Protein AF-A0A379ALB6-F1 (afdb_monomer_lite)

Secondary structure (DSSP, 8-state):
------EEEEEEE---SS--EEEEETT-PPEEEEEETTEEEEEEEEESEEEE-TT-EEEEEEE-TT-----EEEPP---TT--SPP-

Organism: Enterobacter agglomerans (NCBI:txid549)

InterPro domains:
  IPR001117 Multicopper oxidase, second cupredoxin domain [PF00394] (8-68)
  IPR008972 Cupredoxin [G3DSA:2.60.40.420] (3-87)
  IPR008972 Cupredoxin [SSF49503] (8-70)
  IPR045087 Multicopper oxidase [PTHR48267] (8-66)

pLDDT: mean 83.29, std 14.86, range [37.69, 94.5]

Structure (mmCIF, N/CA/C/O backbone):
data_AF-A0A379ALB6-F1
#
_entry.id   AF-A0A379ALB6-F1
#
loop_
_atom_site.group_PDB
_atom_site.id
_atom_site.type_symbol
_atom_site.label_atom_id
_atom_site.label_alt_id
_atom_site.label_comp_id
_atom_site.label_asym_id
_atom_site.label_entity_id
_atom_site.label_seq_id
_atom_site.pdbx_PDB_ins_code
_atom_site.Cartn_x
_atom_site.Cartn_y
_atom_site.Cartn_z
_atom_site.occupancy
_atom_site.B_iso_or_equiv
_atom_site.auth_seq_id
_atom_site.auth_comp_id
_atom_site.auth_asym_id
_atom_site.auth_atom_id
_atom_site.pdbx_PDB_model_num
ATOM 1 N N . MET A 1 1 ? -32.258 3.617 0.421 1.00 40.34 1 MET A N 1
ATOM 2 C CA . MET A 1 1 ? -31.044 2.908 -0.038 1.00 40.34 1 MET A CA 1
ATOM 3 C C . MET A 1 1 ? -29.855 3.486 0.729 1.00 40.34 1 MET A C 1
ATOM 5 O O . MET A 1 1 ? -29.414 4.579 0.407 1.00 40.34 1 MET A O 1
ATOM 9 N N . ARG A 1 2 ? -29.437 2.873 1.849 1.00 37.69 2 ARG A N 1
ATOM 10 C CA . ARG A 1 2 ? -28.320 3.399 2.658 1.00 37.69 2 ARG A CA 1
ATOM 11 C C . ARG A 1 2 ? -27.006 2.948 2.019 1.00 37.69 2 ARG A C 1
ATOM 13 O O . ARG A 1 2 ? -26.541 1.852 2.301 1.00 37.69 2 ARG A O 1
ATOM 20 N N . CYS A 1 3 ? -26.432 3.777 1.152 1.00 38.28 3 CYS A N 1
ATOM 21 C CA . CYS A 1 3 ? -25.037 3.627 0.752 1.00 38.28 3 CYS A CA 1
ATOM 22 C C . CYS A 1 3 ? -24.183 4.126 1.923 1.00 38.28 3 CYS A C 1
ATOM 24 O O . CYS A 1 3 ? -23.941 5.323 2.065 1.00 38.28 3 CYS A O 1
ATOM 26 N N . ARG A 1 4 ? -23.827 3.227 2.845 1.00 50.12 4 ARG A N 1
ATOM 27 C CA . ARG A 1 4 ? -22.810 3.530 3.852 1.00 50.12 4 ARG A CA 1
ATOM 28 C C . ARG A 1 4 ? -21.492 3.521 3.076 1.00 50.12 4 ARG A C 1
ATOM 30 O O . ARG A 1 4 ? -21.056 2.458 2.652 1.00 50.12 4 ARG A O 1
ATOM 37 N N . VAL A 1 5 ? -20.937 4.697 2.777 1.00 56.25 5 VAL A N 1
ATOM 38 C CA . VAL A 1 5 ? -19.650 4.808 2.074 1.00 56.25 5 VAL A CA 1
ATOM 39 C C . VAL A 1 5 ? -18.588 4.236 3.011 1.00 56.25 5 VAL A C 1
ATOM 41 O O . VAL A 1 5 ? -18.157 4.903 3.942 1.00 56.25 5 VAL A O 1
ATOM 44 N N . ALA A 1 6 ? -18.266 2.961 2.824 1.00 65.75 6 ALA A N 1
ATOM 45 C CA . ALA A 1 6 ? -17.439 2.165 3.728 1.00 65.75 6 ALA A CA 1
ATOM 46 C C . ALA A 1 6 ? -16.137 1.689 3.067 1.00 65.75 6 ALA A C 1
ATOM 48 O O . ALA A 1 6 ? -15.502 0.759 3.540 1.00 65.75 6 ALA A O 1
ATOM 49 N N . GLY A 1 7 ? -15.750 2.290 1.942 1.00 78.44 7 GLY A N 1
ATOM 50 C CA . GLY A 1 7 ? -14.533 1.926 1.226 1.00 78.44 7 GLY A CA 1
ATOM 51 C C . GLY A 1 7 ? -13.693 3.159 0.954 1.00 78.44 7 GLY A C 1
ATOM 52 O O . GLY A 1 7 ? -14.130 4.061 0.239 1.00 78.44 7 GLY A O 1
ATOM 53 N N . LEU A 1 8 ? -12.482 3.187 1.500 1.00 89.06 8 LEU A N 1
ATOM 54 C CA . LEU A 1 8 ? -11.460 4.166 1.161 1.00 89.06 8 LEU A CA 1
ATOM 55 C C . LEU A 1 8 ? -10.584 3.588 0.047 1.00 89.06 8 LEU A C 1
ATOM 57 O O . LEU A 1 8 ? -9.921 2.572 0.245 1.00 89.06 8 LEU A O 1
ATOM 61 N N . ARG A 1 9 ? -10.574 4.232 -1.126 1.00 92.19 9 ARG A N 1
ATOM 62 C CA . ARG A 1 9 ? -9.672 3.883 -2.233 1.00 92.19 9 ARG A CA 1
ATOM 63 C C . ARG A 1 9 ? -8.434 4.767 -2.174 1.00 92.19 9 ARG A C 1
ATOM 65 O O . ARG A 1 9 ? -8.538 5.981 -2.329 1.00 92.19 9 ARG A O 1
ATOM 72 N N . LEU A 1 10 ? -7.274 4.152 -1.992 1.00 91.50 10 LEU A N 1
ATOM 73 C CA . LEU A 1 10 ? -5.983 4.825 -1.961 1.00 91.50 10 LEU A CA 1
ATOM 74 C C . LEU A 1 10 ? -5.174 4.468 -3.200 1.00 91.50 10 LEU A C 1
ATOM 76 O O . LEU A 1 10 ? -5.093 3.306 -3.593 1.00 91.50 10 LEU A O 1
ATOM 80 N N . ARG A 1 11 ? -4.553 5.486 -3.795 1.00 93.62 11 ARG A N 1
ATOM 81 C CA . ARG A 1 11 ? -3.587 5.342 -4.885 1.00 93.62 11 ARG A CA 1
ATOM 82 C C . ARG A 1 11 ? -2.207 5.601 -4.313 1.00 93.62 11 ARG A C 1
ATOM 84 O O . ARG A 1 11 ? -1.842 6.750 -4.083 1.00 93.62 11 ARG A O 1
ATOM 91 N N . LEU A 1 12 ? -1.491 4.527 -4.020 1.00 92.31 12 LEU A N 1
ATOM 92 C CA . LEU A 1 12 ? -0.168 4.587 -3.422 1.00 92.31 12 LEU A CA 1
ATOM 93 C C . LEU A 1 12 ? 0.873 4.625 -4.539 1.00 92.31 12 LEU A C 1
ATOM 95 O O . LEU A 1 12 ? 0.830 3.812 -5.458 1.00 92.31 12 LEU A O 1
ATOM 99 N N . LEU A 1 13 ? 1.794 5.579 -4.448 1.00 93.19 13 LEU A N 1
ATOM 100 C CA . LEU A 1 13 ? 2.960 5.716 -5.316 1.00 93.19 13 LEU A CA 1
ATOM 101 C C . LEU A 1 13 ? 4.186 5.771 -4.412 1.00 93.19 13 LEU A C 1
ATOM 103 O O . LEU A 1 13 ? 4.261 6.634 -3.534 1.00 93.19 13 LEU A O 1
ATOM 107 N N . ASN A 1 14 ? 5.161 4.899 -4.649 1.00 92.94 14 ASN A N 1
ATOM 108 C CA . ASN A 1 14 ? 6.464 5.058 -4.021 1.00 92.94 14 ASN A CA 1
ATOM 109 C C . ASN A 1 14 ? 7.314 6.043 -4.840 1.00 92.94 14 ASN A C 1
ATOM 111 O O . ASN A 1 14 ? 7.930 5.678 -5.839 1.00 92.94 14 ASN A O 1
ATOM 115 N N . GLY A 1 15 ? 7.339 7.302 -4.397 1.00 91.06 15 GLY A N 1
ATOM 116 C CA . GLY A 1 15 ? 8.162 8.371 -4.974 1.00 91.06 15 GLY A CA 1
ATOM 117 C C . GLY A 1 15 ? 9.567 8.492 -4.373 1.00 91.06 15 GLY A C 1
ATOM 118 O O . GLY A 1 15 ? 10.215 9.520 -4.554 1.00 91.06 15 GLY A O 1
ATOM 119 N N . CYS A 1 16 ? 10.035 7.509 -3.597 1.00 88.62 16 CYS A N 1
ATOM 120 C CA . CYS A 1 16 ? 11.385 7.533 -3.042 1.00 88.62 16 CYS A CA 1
ATOM 121 C C . CYS A 1 16 ? 12.441 7.246 -4.120 1.00 88.62 16 CYS A C 1
ATOM 123 O O . CYS A 1 16 ? 12.209 6.467 -5.035 1.00 88.62 16 CYS A O 1
ATOM 125 N N . ASN A 1 17 ? 13.645 7.806 -3.956 1.00 87.50 17 ASN A N 1
ATOM 126 C CA . ASN A 1 17 ? 14.749 7.588 -4.902 1.00 87.50 17 ASN A CA 1
ATOM 127 C C . ASN A 1 17 ? 15.233 6.129 -4.934 1.00 87.50 17 ASN A C 1
ATOM 129 O O . ASN A 1 17 ? 15.509 5.591 -5.998 1.00 87.50 17 ASN A O 1
ATOM 133 N N . ALA A 1 18 ? 15.371 5.502 -3.761 1.00 84.44 18 ALA A N 1
ATOM 134 C CA . ALA A 1 18 ? 15.936 4.155 -3.643 1.00 84.44 18 ALA A CA 1
ATOM 135 C C . ALA A 1 18 ? 15.296 3.306 -2.536 1.00 84.44 18 ALA A C 1
ATOM 137 O O . ALA A 1 18 ? 15.705 2.169 -2.342 1.00 84.44 18 ALA A O 1
ATOM 138 N N . ARG A 1 19 ? 14.346 3.847 -1.758 1.00 85.62 19 ARG A N 1
ATOM 139 C CA . ARG A 1 19 ? 13.756 3.144 -0.609 1.00 85.62 19 ARG A CA 1
ATOM 140 C C . ARG A 1 19 ? 12.543 2.326 -1.034 1.00 85.62 19 ARG A C 1
ATOM 142 O O . ARG A 1 19 ? 11.590 2.901 -1.550 1.00 85.62 19 ARG A O 1
ATOM 149 N N . SER A 1 20 ? 12.548 1.032 -0.744 1.00 88.31 20 SER A N 1
ATOM 150 C CA . SER A 1 20 ? 11.354 0.189 -0.803 1.00 88.31 20 SER A CA 1
ATOM 151 C C . SER A 1 20 ? 10.468 0.460 0.412 1.00 88.31 20 SER A C 1
ATOM 153 O O . SER A 1 20 ? 10.960 0.565 1.537 1.00 88.31 20 SER A O 1
ATOM 155 N N . LEU A 1 21 ? 9.164 0.604 0.186 1.00 90.69 21 LEU A N 1
ATOM 156 C CA . LEU A 1 21 ? 8.174 0.807 1.244 1.00 90.69 21 LEU A CA 1
ATOM 157 C C . LEU A 1 21 ? 7.394 -0.485 1.467 1.00 90.69 21 LEU A C 1
ATOM 159 O O . LEU A 1 21 ? 7.117 -1.209 0.516 1.00 90.69 21 LEU A O 1
ATOM 163 N N . HIS A 1 22 ? 7.007 -0.751 2.710 1.00 92.25 22 HIS A N 1
ATOM 164 C CA . HIS A 1 22 ? 6.190 -1.913 3.066 1.00 92.25 22 HIS A CA 1
ATOM 165 C C . HIS A 1 22 ? 4.975 -1.430 3.835 1.00 92.25 22 HIS A C 1
ATOM 167 O O . HIS A 1 22 ? 4.979 -1.351 5.062 1.00 92.25 22 HIS A O 1
ATOM 173 N N . VAL A 1 23 ? 3.955 -1.004 3.104 1.00 92.69 23 VAL A N 1
ATOM 174 C CA . VAL A 1 23 ? 2.816 -0.312 3.700 1.00 92.69 23 VAL A CA 1
ATOM 175 C C . VAL A 1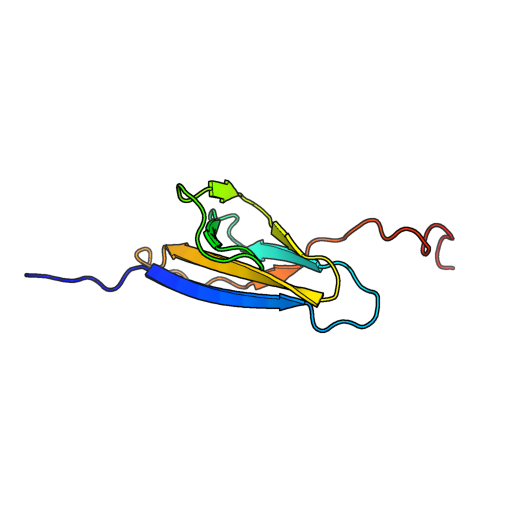 23 ? 1.909 -1.327 4.388 1.00 92.69 23 VAL A C 1
ATOM 177 O O . VAL A 1 23 ? 1.565 -2.355 3.812 1.00 92.69 23 VAL A O 1
ATOM 180 N N . ALA A 1 24 ? 1.496 -1.025 5.611 1.00 93.25 24 ALA A N 1
ATOM 181 C CA . ALA A 1 24 ? 0.511 -1.773 6.379 1.00 93.25 24 ALA A CA 1
ATOM 182 C C . ALA A 1 24 ? -0.380 -0.794 7.155 1.00 93.25 24 ALA A C 1
ATOM 184 O O . ALA A 1 24 ? -0.036 0.376 7.334 1.00 93.25 24 ALA A O 1
ATOM 185 N N . ALA A 1 25 ? -1.538 -1.253 7.617 1.00 92.00 25 ALA A N 1
ATOM 186 C CA . ALA A 1 25 ? -2.331 -0.491 8.574 1.00 92.00 25 ALA A CA 1
ATOM 187 C C . ALA A 1 25 ? -1.882 -0.813 10.002 1.00 92.00 25 ALA A C 1
ATOM 189 O O . ALA A 1 25 ? -1.633 -1.977 10.319 1.00 92.00 25 ALA A O 1
ATOM 190 N N . SER A 1 26 ? -1.852 0.196 10.875 1.00 90.94 26 SER A N 1
ATOM 191 C CA . SER A 1 26 ? -1.513 0.032 12.300 1.00 90.94 26 SER A CA 1
ATOM 192 C C . SER A 1 26 ? -2.377 -1.042 12.985 1.00 90.94 26 SER A C 1
ATOM 194 O O . SER A 1 26 ? -1.870 -1.906 13.700 1.00 90.94 26 SER A O 1
ATOM 196 N N . ASP A 1 27 ? -3.671 -1.077 12.651 1.00 88.94 27 ASP A N 1
ATOM 197 C CA . ASP A 1 27 ? -4.647 -2.026 13.209 1.00 88.94 27 ASP A CA 1
ATOM 198 C C . ASP A 1 27 ? -4.611 -3.421 12.563 1.00 88.94 27 ASP A C 1
ATOM 200 O O . ASP A 1 27 ? -5.473 -4.251 12.845 1.00 88.94 27 ASP A O 1
ATOM 204 N N . LYS A 1 28 ? -3.667 -3.686 11.647 1.00 87.38 28 LYS A N 1
ATOM 205 C CA . LYS A 1 28 ? -3.575 -4.942 10.874 1.00 87.38 28 LYS A CA 1
ATOM 206 C C . LYS A 1 28 ? -4.826 -5.265 10.046 1.00 87.38 28 LYS A C 1
ATOM 208 O O . LYS A 1 28 ? -5.081 -6.423 9.719 1.00 87.38 28 LYS A O 1
ATOM 213 N N . ARG A 1 29 ? -5.625 -4.250 9.706 1.00 89.69 29 ARG A N 1
ATOM 214 C CA . ARG A 1 29 ? -6.750 -4.419 8.781 1.00 89.69 29 ARG A CA 1
ATOM 215 C C . ARG A 1 29 ? -6.224 -4.746 7.377 1.00 89.69 29 ARG A C 1
ATOM 217 O O . ARG A 1 29 ? -5.213 -4.173 6.967 1.00 89.69 29 ARG A O 1
ATOM 224 N N . PRO A 1 30 ? -6.904 -5.630 6.636 1.00 92.00 30 PRO A N 1
ATOM 2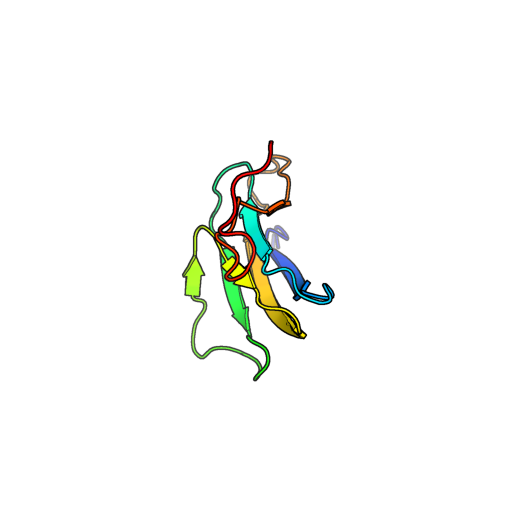25 C CA . PRO A 1 30 ? -6.435 -6.059 5.333 1.00 92.00 30 PRO A CA 1
ATOM 226 C C . PRO A 1 30 ? -6.606 -4.961 4.284 1.00 92.00 30 PRO A C 1
ATOM 228 O O . PRO A 1 30 ? -7.570 -4.190 4.299 1.00 92.00 30 PRO A O 1
ATOM 231 N N . PHE A 1 31 ? -5.694 -4.951 3.325 1.00 93.00 31 PHE A N 1
ATOM 232 C CA . PHE A 1 31 ? -5.787 -4.187 2.094 1.00 93.00 31 PHE A CA 1
ATOM 233 C C . PHE A 1 31 ? -6.319 -5.067 0.974 1.00 93.00 31 PHE A C 1
ATOM 235 O O . PHE A 1 31 ? -5.925 -6.223 0.834 1.00 93.00 31 PHE A O 1
ATOM 242 N N . TYR A 1 32 ? -7.188 -4.503 0.145 1.00 94.00 32 TYR A N 1
ATOM 243 C CA . TYR A 1 32 ? -7.655 -5.144 -1.078 1.00 94.00 32 TYR A CA 1
ATOM 244 C C . TYR A 1 32 ? -7.008 -4.448 -2.269 1.00 94.00 32 TYR A C 1
ATOM 246 O O . TYR A 1 32 ? -7.422 -3.355 -2.652 1.00 94.00 32 TYR A O 1
ATOM 254 N N . VAL A 1 33 ? -5.972 -5.053 -2.842 1.00 92.81 33 VAL A N 1
ATOM 255 C CA . VAL A 1 33 ? -5.305 -4.531 -4.037 1.00 92.81 33 VAL A CA 1
ATOM 256 C C . VAL A 1 33 ? -6.216 -4.753 -5.234 1.00 92.81 33 VAL A C 1
ATOM 258 O O . VAL A 1 33 ? -6.577 -5.885 -5.539 1.00 92.81 33 VAL A O 1
ATOM 261 N N . ILE A 1 34 ? -6.592 -3.672 -5.908 1.00 93.81 34 ILE A N 1
ATOM 262 C CA . ILE A 1 34 ? -7.502 -3.693 -7.062 1.00 93.81 34 ILE A CA 1
ATOM 263 C C . ILE A 1 34 ? -6.800 -3.322 -8.366 1.00 93.81 34 ILE A C 1
ATOM 265 O O . ILE A 1 34 ? -7.316 -3.614 -9.441 1.00 93.81 34 ILE A O 1
ATOM 269 N N . ALA A 1 35 ? -5.642 -2.665 -8.292 1.00 93.06 35 ALA A N 1
ATOM 270 C CA . ALA A 1 35 ? -4.859 -2.2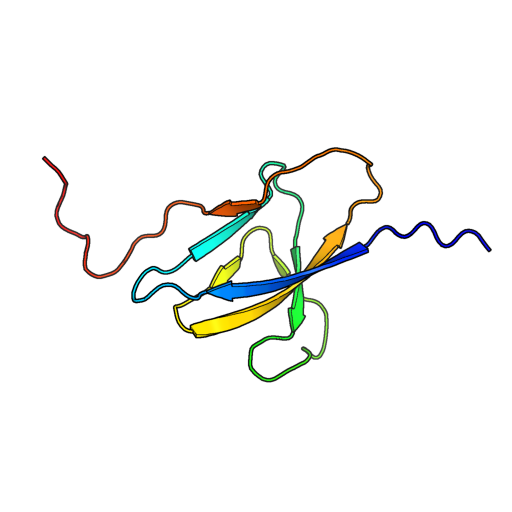95 -9.461 1.00 93.06 35 ALA A CA 1
ATOM 271 C C . ALA A 1 35 ? -3.364 -2.268 -9.138 1.00 93.06 35 ALA A C 1
ATOM 273 O O . ALA A 1 35 ? -2.967 -1.966 -8.010 1.00 93.06 35 ALA A O 1
ATOM 274 N N . SER A 1 36 ? -2.559 -2.524 -10.161 1.00 90.69 36 SER A N 1
ATOM 275 C CA . SER A 1 36 ? -1.108 -2.320 -10.169 1.00 90.69 36 SER A CA 1
ATOM 276 C C . SER A 1 36 ? -0.739 -1.231 -11.187 1.00 90.69 36 SER A C 1
ATOM 278 O O . SER A 1 36 ? -1.625 -0.583 -11.752 1.00 90.69 36 SER A O 1
ATOM 280 N N . ASP A 1 37 ? 0.553 -1.041 -11.461 1.00 87.38 37 ASP A N 1
ATOM 281 C CA . ASP A 1 37 ? 1.042 -0.113 -12.491 1.00 87.38 37 ASP A CA 1
ATOM 282 C C . ASP A 1 37 ? 0.371 -0.343 -13.862 1.00 87.38 37 ASP A C 1
ATOM 284 O O . ASP A 1 37 ? -0.023 0.608 -14.539 1.00 87.38 37 ASP A O 1
ATOM 288 N N . GLY A 1 38 ? 0.136 -1.612 -14.220 1.00 87.12 38 GLY A N 1
ATOM 289 C CA . GLY A 1 38 ? -0.491 -2.021 -15.481 1.00 87.12 38 GLY A CA 1
ATOM 290 C C . GLY A 1 38 ? -2.016 -1.868 -15.549 1.00 87.12 38 GLY A C 1
ATOM 291 O O . GLY A 1 38 ? -2.610 -2.221 -16.565 1.00 87.12 38 GLY A O 1
ATOM 292 N N . GLY A 1 39 ? -2.666 -1.360 -14.497 1.00 89.44 39 GLY A N 1
ATOM 293 C CA . GLY A 1 39 ? -4.120 -1.196 -14.431 1.00 89.44 39 GLY A CA 1
ATOM 294 C C . GLY A 1 39 ? -4.811 -2.188 -13.493 1.00 89.44 39 GLY A C 1
ATOM 295 O O . GLY A 1 39 ? -4.198 -2.728 -12.570 1.00 89.44 39 GLY A O 1
ATOM 296 N N . LEU A 1 40 ? -6.124 -2.365 -13.688 1.00 91.31 40 LEU A N 1
ATOM 297 C CA . LEU A 1 40 ? -6.974 -3.174 -12.808 1.00 91.31 40 LEU A CA 1
ATOM 298 C C . LEU A 1 40 ? -6.577 -4.654 -12.848 1.00 91.31 40 LEU A C 1
ATOM 300 O O . LEU A 1 40 ? -6.350 -5.220 -13.916 1.00 91.31 40 LEU A O 1
ATOM 304 N N . LEU A 1 41 ? -6.535 -5.275 -11.673 1.00 89.31 41 LEU A N 1
ATOM 305 C CA . LEU A 1 41 ? -6.380 -6.718 -11.534 1.00 89.31 41 LEU A CA 1
ATOM 306 C C . LEU A 1 41 ? -7.690 -7.425 -11.907 1.00 89.31 41 LEU A C 1
ATOM 308 O O . LEU A 1 41 ? -8.768 -6.833 -11.835 1.00 89.31 41 LEU A O 1
ATOM 312 N N . ALA A 1 42 ? -7.596 -8.701 -12.289 1.00 89.25 42 ALA A N 1
ATOM 313 C CA . ALA A 1 42 ? -8.768 -9.518 -12.615 1.00 89.25 42 ALA A CA 1
ATOM 314 C C . ALA A 1 42 ? -9.725 -9.660 -11.419 1.00 89.25 42 ALA A C 1
ATOM 316 O O . ALA A 1 42 ? -10.942 -9.663 -11.587 1.00 89.25 42 ALA A O 1
ATOM 317 N N . GLU A 1 43 ? -9.165 -9.730 -10.212 1.00 89.56 43 GLU A N 1
ATOM 318 C CA . GLU A 1 43 ? -9.898 -9.798 -8.956 1.00 89.56 43 GLU A CA 1
ATOM 319 C C . GLU A 1 43 ? -9.133 -9.070 -7.836 1.00 89.56 43 GLU A C 1
ATOM 321 O O . GLU A 1 43 ? -7.904 -8.954 -7.907 1.00 89.56 43 GLU A O 1
ATOM 326 N N . PRO A 1 44 ? -9.828 -8.556 -6.802 1.00 90.31 44 PRO A N 1
ATOM 327 C CA . PRO A 1 44 ? -9.176 -7.928 -5.661 1.00 90.31 44 PRO A CA 1
ATOM 328 C C . PRO A 1 44 ? -8.345 -8.932 -4.858 1.00 90.31 44 PRO A C 1
ATOM 330 O O . PRO A 1 44 ? -8.872 -9.930 -4.367 1.00 90.31 44 PRO A O 1
ATOM 333 N N . VAL A 1 45 ? -7.065 -8.632 -4.645 1.00 92.25 45 VAL A N 1
ATOM 334 C CA . VAL A 1 45 ? -6.164 -9.482 -3.855 1.00 92.25 45 VAL A CA 1
ATOM 335 C C . VAL A 1 45 ? -6.069 -8.944 -2.433 1.00 92.25 45 VAL A C 1
ATOM 337 O O . VAL A 1 45 ? -5.698 -7.790 -2.218 1.00 92.25 45 VAL A O 1
ATOM 340 N N . LYS A 1 46 ? -6.406 -9.781 -1.449 1.00 93.25 46 LYS A N 1
ATOM 341 C CA . LYS A 1 46 ? -6.340 -9.433 -0.027 1.00 93.25 46 LYS A CA 1
ATOM 342 C C . LYS A 1 46 ? -4.915 -9.618 0.506 1.00 93.25 46 LYS A C 1
ATOM 344 O O . LYS A 1 46 ? -4.386 -10.722 0.433 1.00 93.25 46 LYS A O 1
ATOM 349 N N . LEU A 1 47 ? -4.328 -8.566 1.074 1.00 92.06 47 LEU A N 1
ATOM 350 C CA . LEU A 1 47 ? -2.987 -8.567 1.666 1.00 92.06 47 LEU A CA 1
ATOM 351 C C . LEU A 1 47 ? -2.982 -7.823 3.005 1.00 92.06 47 LEU A C 1
ATOM 353 O O . LEU A 1 47 ? -3.638 -6.796 3.140 1.00 92.06 47 LEU A O 1
ATOM 357 N N . ASP A 1 48 ? -2.200 -8.292 3.975 1.00 91.56 48 ASP A N 1
ATOM 358 C CA . ASP A 1 48 ? -2.040 -7.605 5.270 1.00 91.56 48 ASP A CA 1
ATOM 359 C C . ASP A 1 48 ? -0.960 -6.511 5.227 1.00 91.56 48 ASP A C 1
ATOM 361 O O . ASP A 1 48 ? -0.975 -5.558 6.005 1.00 91.56 48 ASP A O 1
ATOM 365 N N . SER A 1 49 ? -0.010 -6.644 4.300 1.00 91.06 49 SER A N 1
ATOM 366 C CA . SER A 1 49 ? 1.001 -5.632 4.003 1.00 91.06 49 SER A CA 1
ATOM 367 C C . SER A 1 49 ? 1.328 -5.649 2.515 1.00 91.06 49 SER A C 1
ATOM 369 O O . SER A 1 49 ? 1.218 -6.689 1.864 1.00 91.06 49 SER A O 1
ATOM 371 N N . LEU A 1 50 ? 1.712 -4.493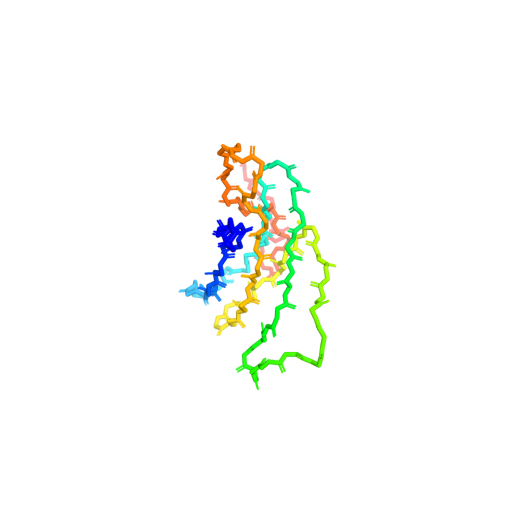 1.982 1.00 91.75 50 LEU A N 1
ATOM 372 C CA . LEU A 1 50 ? 1.996 -4.298 0.570 1.00 91.75 50 LEU A CA 1
ATOM 373 C C . LEU A 1 50 ? 3.421 -3.749 0.382 1.00 91.75 50 LEU A C 1
ATOM 375 O O . LEU A 1 50 ? 3.659 -2.583 0.722 1.00 91.75 50 LEU A O 1
ATOM 379 N N . PRO A 1 51 ? 4.360 -4.542 -0.167 1.00 91.69 51 PRO A N 1
ATOM 380 C CA . PRO A 1 51 ? 5.615 -4.009 -0.684 1.00 91.69 51 PRO A CA 1
ATOM 381 C C . PRO A 1 51 ? 5.350 -3.112 -1.894 1.00 91.69 51 PRO A C 1
ATOM 383 O O . PRO A 1 51 ? 4.588 -3.475 -2.786 1.00 91.69 51 PRO A O 1
ATOM 386 N N . ILE A 1 52 ? 6.001 -1.953 -1.935 1.00 91.44 52 ILE A N 1
ATOM 387 C CA . ILE A 1 52 ? 5.986 -1.033 -3.072 1.00 91.44 52 ILE A CA 1
ATOM 388 C C . ILE A 1 52 ? 7.429 -0.622 -3.351 1.00 91.44 52 ILE A C 1
ATOM 390 O O . ILE A 1 52 ? 8.065 0.056 -2.534 1.00 91.44 52 ILE A O 1
ATOM 394 N N . LEU A 1 53 ? 7.957 -1.025 -4.501 1.00 90.31 53 LEU A N 1
ATOM 395 C CA . LEU A 1 53 ? 9.295 -0.652 -4.947 1.00 90.31 53 LEU A CA 1
ATOM 396 C C . LEU A 1 53 ? 9.308 0.786 -5.496 1.00 90.31 53 LEU A C 1
ATOM 398 O O . LEU A 1 53 ? 8.259 1.314 -5.873 1.00 90.31 53 LEU A O 1
ATOM 402 N N . PRO A 1 54 ? 10.475 1.454 -5.536 1.00 90.88 54 PRO A N 1
ATOM 403 C CA . PRO A 1 54 ? 10.602 2.788 -6.122 1.00 90.88 54 PRO A CA 1
ATOM 404 C C . PRO A 1 54 ? 10.002 2.872 -7.533 1.00 90.88 54 PRO A C 1
ATOM 406 O O . PRO A 1 54 ? 10.359 2.091 -8.411 1.00 90.88 54 PRO A O 1
ATOM 409 N N . GLY A 1 55 ? 9.099 3.831 -7.751 1.00 88.69 55 GLY A N 1
ATOM 410 C CA . GLY A 1 55 ? 8.415 4.045 -9.030 1.00 88.69 55 GLY A CA 1
ATOM 411 C C . GLY A 1 55 ? 7.135 3.227 -9.234 1.00 88.69 55 GLY A C 1
ATOM 412 O O . GLY A 1 55 ? 6.363 3.541 -10.141 1.00 88.69 55 GLY A O 1
ATOM 413 N N . GLU A 1 56 ? 6.855 2.239 -8.382 1.00 91.75 56 GLU A N 1
ATOM 414 C CA . GLU A 1 56 ? 5.632 1.444 -8.488 1.00 91.75 56 GLU A CA 1
ATOM 415 C C . GLU A 1 56 ? 4.404 2.192 -7.963 1.00 91.75 56 GLU A C 1
ATOM 417 O O . GLU A 1 56 ? 4.468 3.026 -7.048 1.00 91.75 56 GLU A O 1
ATOM 422 N N . ARG A 1 57 ? 3.250 1.841 -8.541 1.00 94.50 57 ARG A N 1
ATOM 423 C CA . ARG A 1 57 ? 1.932 2.300 -8.106 1.00 94.50 57 ARG A CA 1
ATOM 424 C C . ARG A 1 57 ? 1.009 1.127 -7.851 1.00 94.50 57 ARG A C 1
ATOM 426 O O . ARG A 1 57 ? 0.915 0.217 -8.670 1.00 94.50 57 ARG A O 1
ATOM 433 N N . PHE A 1 58 ? 0.246 1.232 -6.773 1.00 94.12 58 PHE A N 1
ATOM 434 C CA . PHE A 1 58 ? -0.824 0.299 -6.464 1.00 94.12 58 PHE A CA 1
ATOM 435 C C . PHE A 1 58 ? -2.077 1.046 -6.047 1.00 94.12 58 PHE A C 1
ATOM 437 O O . PHE A 1 58 ? -2.027 2.069 -5.359 1.00 94.12 58 PHE A O 1
ATOM 444 N N . GLU A 1 59 ? -3.220 0.510 -6.450 1.00 94.25 59 GLU A N 1
ATOM 445 C CA . GLU A 1 59 ? -4.504 0.965 -5.946 1.00 94.25 59 GLU A CA 1
ATOM 446 C C . GLU A 1 59 ? -5.048 -0.061 -4.965 1.00 94.25 59 GLU A C 1
ATOM 448 O O . GLU A 1 59 ? -5.212 -1.236 -5.303 1.00 94.25 59 GLU A O 1
ATOM 453 N N . VAL A 1 60 ? -5.339 0.402 -3.753 1.00 93.12 60 VAL A N 1
ATOM 454 C CA . VAL A 1 60 ? -5.858 -0.429 -2.670 1.00 93.12 60 VAL A CA 1
ATOM 455 C C . VAL A 1 60 ? -7.182 0.115 -2.165 1.00 93.12 60 VAL A C 1
ATOM 457 O O . VAL A 1 60 ? -7.408 1.325 -2.124 1.00 93.12 60 VAL A O 1
ATOM 460 N N . MET A 1 61 ? -8.063 -0.791 -1.771 1.00 92.38 61 MET A N 1
ATOM 461 C CA . MET A 1 61 ? -9.299 -0.488 -1.076 1.00 92.38 61 MET A CA 1
ATOM 462 C C . MET A 1 61 ? -9.181 -0.945 0.377 1.00 92.38 61 MET A C 1
ATOM 464 O O . MET A 1 61 ? -8.703 -2.045 0.654 1.00 92.38 61 MET A O 1
ATOM 468 N N . ILE A 1 62 ? -9.603 -0.083 1.296 1.00 90.50 62 ILE A N 1
ATOM 469 C CA . ILE A 1 62 ? -9.602 -0.328 2.738 1.00 90.50 62 ILE A CA 1
ATOM 470 C C . ILE A 1 62 ? -11.024 -0.146 3.247 1.00 90.50 62 ILE A C 1
ATOM 472 O O . ILE A 1 62 ? -11.674 0.852 2.928 1.00 90.50 62 ILE A O 1
ATOM 476 N N . ASP A 1 63 ? -11.490 -1.097 4.051 1.00 88.94 63 ASP A N 1
ATOM 477 C CA . ASP A 1 63 ? -12.769 -0.974 4.737 1.00 88.94 63 ASP A CA 1
ATOM 478 C C . ASP A 1 63 ? -12.649 0.006 5.917 1.00 88.94 63 ASP A C 1
ATOM 480 O O . ASP A 1 63 ? -11.760 -0.099 6.773 1.00 88.94 63 ASP A O 1
ATOM 484 N N . THR A 1 64 ? -13.531 1.002 5.926 1.00 85.25 64 THR A N 1
ATOM 485 C CA . THR A 1 64 ? -13.618 2.034 6.968 1.00 85.25 64 THR A CA 1
ATOM 486 C C . THR A 1 64 ? -14.983 2.055 7.657 1.00 85.25 64 THR A C 1
ATOM 488 O O . THR A 1 64 ? -15.273 2.975 8.423 1.00 85.25 64 THR A O 1
ATOM 491 N N . SER A 1 65 ? -15.819 1.034 7.431 1.00 84.06 65 SER A N 1
ATOM 492 C CA . SER A 1 65 ? -17.148 0.916 8.048 1.00 84.06 65 SER A CA 1
ATOM 493 C C . SER A 1 65 ? -17.133 0.858 9.575 1.00 84.06 65 SER A C 1
ATOM 495 O O . SER A 1 65 ? -18.120 1.277 10.187 1.00 84.06 65 SER A O 1
ATOM 497 N N . ASP A 1 66 ? -16.037 0.390 10.174 1.00 80.75 66 ASP A N 1
ATOM 498 C CA . ASP A 1 66 ? -15.884 0.239 11.626 1.00 80.75 66 ASP A CA 1
ATOM 499 C C . ASP A 1 66 ? -15.797 1.581 12.371 1.00 80.75 66 ASP A C 1
ATOM 501 O O . ASP A 1 66 ? -15.961 1.624 13.586 1.00 80.75 66 ASP A O 1
ATOM 505 N N . GLY A 1 67 ? -15.529 2.689 11.668 1.00 79.94 67 GLY A N 1
ATOM 506 C CA . GLY A 1 67 ? -15.430 4.029 12.263 1.00 79.94 67 GLY A CA 1
ATOM 507 C C . GLY A 1 67 ? -14.189 4.267 13.135 1.00 79.94 67 GLY A C 1
ATOM 508 O O . GLY A 1 67 ? -13.988 5.385 13.603 1.00 79.94 67 GLY A O 1
ATOM 509 N N . ASN A 1 68 ? -13.338 3.255 13.320 1.00 85.44 68 ASN A N 1
ATOM 510 C CA . ASN A 1 68 ? -12.075 3.369 14.045 1.00 85.44 68 ASN A CA 1
ATOM 511 C C . ASN A 1 68 ? -10.998 4.033 13.178 1.00 85.44 68 ASN A C 1
ATOM 513 O O . ASN A 1 68 ? -10.745 3.597 12.046 1.00 85.44 68 ASN A O 1
ATOM 517 N N . SER A 1 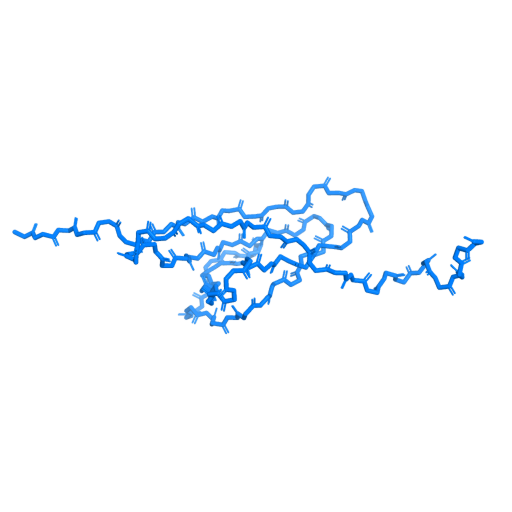69 ? -10.339 5.053 13.734 1.00 86.94 69 SER A N 1
ATOM 518 C CA . SER A 1 69 ? -9.155 5.684 13.146 1.00 86.94 69 SER A CA 1
ATOM 519 C C . SER A 1 69 ? -8.002 4.693 13.054 1.00 86.94 69 SER A C 1
ATOM 521 O O . SER A 1 69 ? -7.781 3.929 13.988 1.00 86.94 69 SER A O 1
ATOM 523 N N . PHE A 1 70 ? -7.246 4.756 11.963 1.00 89.81 70 PHE A N 1
ATOM 524 C CA . PHE A 1 70 ? -6.044 3.959 11.761 1.00 89.81 70 PHE A CA 1
ATOM 525 C C . PHE A 1 70 ? -4.989 4.780 11.039 1.00 89.81 70 PHE A C 1
ATOM 527 O O . PHE A 1 70 ? -5.319 5.673 10.256 1.00 89.81 70 PHE A O 1
ATOM 534 N N . ASP A 1 71 ? -3.737 4.394 11.244 1.00 91.88 71 ASP A N 1
ATOM 535 C CA . ASP A 1 71 ? -2.602 4.976 10.546 1.00 91.88 71 ASP A CA 1
ATOM 536 C C . ASP A 1 71 ? -2.089 4.029 9.461 1.00 91.88 71 ASP A C 1
ATOM 538 O O . ASP A 1 71 ? -2.092 2.802 9.619 1.00 91.88 71 ASP A O 1
ATOM 542 N N . LEU A 1 72 ? -1.615 4.614 8.361 1.00 91.44 72 LEU A N 1
ATOM 543 C CA . LEU A 1 72 ? -0.804 3.915 7.372 1.00 91.44 72 LEU A CA 1
ATOM 544 C C . LEU A 1 72 ? 0.652 3.997 7.807 1.00 91.44 72 LEU A C 1
ATOM 546 O O . LEU A 1 72 ? 1.233 5.079 7.880 1.00 91.44 72 LEU A O 1
ATOM 550 N N . VAL A 1 73 ? 1.235 2.840 8.084 1.00 93.06 73 VAL A N 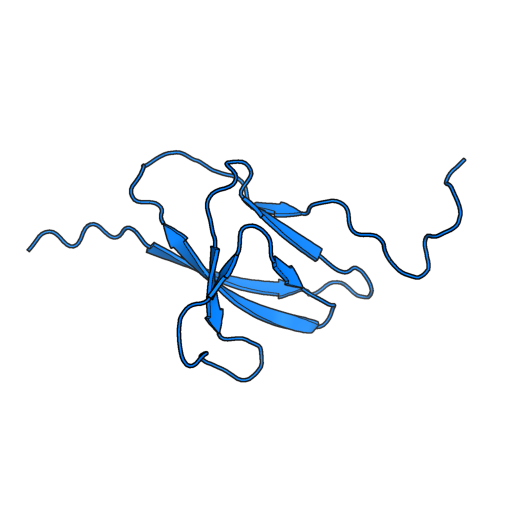1
ATOM 551 C CA . VAL A 1 73 ? 2.612 2.705 8.548 1.00 93.06 73 VAL A CA 1
ATOM 552 C C . VAL A 1 73 ? 3.437 1.967 7.505 1.00 93.06 73 VAL A C 1
ATOM 554 O O . VAL A 1 73 ? 2.913 1.157 6.744 1.00 93.06 73 VAL A O 1
ATOM 557 N N . THR A 1 74 ? 4.740 2.233 7.467 1.00 91.75 74 THR A N 1
ATOM 558 C CA . THR A 1 74 ? 5.682 1.394 6.721 1.00 91.75 74 THR A CA 1
ATOM 559 C C . THR A 1 74 ? 6.390 0.466 7.696 1.00 91.75 74 THR A C 1
ATOM 561 O O . THR A 1 74 ? 7.008 0.923 8.656 1.00 91.75 74 THR A O 1
ATOM 564 N N . LEU A 1 75 ? 6.300 -0.838 7.460 1.00 89.44 75 LEU A N 1
ATOM 565 C CA . LEU A 1 75 ? 7.064 -1.826 8.208 1.00 89.44 75 LEU A CA 1
ATOM 566 C C . LEU A 1 75 ? 8.550 -1.734 7.814 1.00 89.44 75 LEU A C 1
ATOM 568 O O . LEU A 1 75 ? 8.861 -1.320 6.687 1.00 89.44 75 LEU A O 1
ATOM 572 N N . PRO A 1 76 ? 9.478 -2.107 8.715 1.00 84.81 76 PRO A N 1
ATOM 573 C CA . PRO A 1 76 ? 10.891 -2.223 8.376 1.00 84.81 76 PRO A CA 1
ATOM 574 C C . PRO A 1 76 ? 11.079 -3.168 7.186 1.00 84.81 76 PRO A C 1
ATOM 576 O O . PRO A 1 76 ? 10.534 -4.269 7.173 1.00 84.81 76 PRO A O 1
ATOM 579 N N . THR A 1 77 ? 11.833 -2.728 6.180 1.00 73.62 77 THR A N 1
ATOM 580 C CA . THR A 1 77 ? 12.199 -3.543 5.014 1.00 73.62 77 THR A CA 1
ATOM 581 C C . THR A 1 77 ? 13.698 -3.756 4.993 1.00 73.62 77 THR A C 1
ATOM 583 O O . THR A 1 77 ? 14.469 -2.808 5.146 1.00 73.62 77 THR A O 1
ATOM 586 N N . GLU A 1 78 ? 14.093 -5.001 4.758 1.00 69.12 78 GLU A N 1
ATOM 587 C CA . GLU A 1 78 ? 15.460 -5.383 4.419 1.00 69.12 78 GLU A CA 1
ATOM 588 C C . GLU A 1 78 ? 15.802 -4.785 3.049 1.00 69.12 78 GLU A C 1
ATOM 590 O O . GLU A 1 78 ? 15.321 -5.245 2.012 1.00 69.12 78 GLU A O 1
ATOM 595 N N . GLN A 1 79 ? 16.595 -3.715 3.032 1.00 62.19 79 GLN A N 1
ATOM 596 C CA . GLN A 1 79 ? 17.002 -3.076 1.789 1.00 62.19 79 GLN A CA 1
ATOM 597 C C . GLN A 1 79 ? 18.391 -3.553 1.370 1.00 62.19 79 GLN A C 1
ATOM 599 O O . GLN A 1 79 ? 19.377 -3.330 2.076 1.00 62.19 79 GLN A O 1
ATOM 604 N N . MET A 1 80 ? 18.470 -4.176 0.191 1.00 54.06 80 MET A N 1
ATOM 605 C CA . MET A 1 80 ? 19.721 -4.670 -0.383 1.00 54.06 80 MET A CA 1
ATOM 606 C C . MET A 1 80 ? 20.669 -3.482 -0.626 1.00 54.06 80 MET A C 1
ATOM 608 O O . MET A 1 80 ? 20.425 -2.653 -1.500 1.00 54.06 80 MET A O 1
ATOM 612 N N . GLY A 1 81 ? 21.697 -3.352 0.221 1.00 56.16 81 GLY A N 1
ATOM 613 C CA . GLY A 1 81 ? 22.614 -2.201 0.262 1.00 56.16 81 GLY A CA 1
ATOM 614 C C . GLY A 1 81 ? 22.768 -1.539 1.640 1.00 56.16 81 GLY A C 1
ATOM 615 O O . GLY A 1 81 ? 23.708 -0.776 1.831 1.00 56.16 81 GLY A O 1
ATOM 616 N N . MET A 1 82 ? 21.907 -1.859 2.614 1.00 54.28 82 MET A N 1
ATOM 617 C CA . MET A 1 82 ? 22.067 -1.488 4.033 1.00 54.28 82 MET A CA 1
ATOM 618 C C . MET A 1 82 ? 22.368 -2.711 4.915 1.00 54.28 82 MET A C 1
ATOM 620 O O . MET A 1 82 ? 21.857 -2.837 6.020 1.00 54.28 82 MET A O 1
ATOM 624 N N . THR A 1 83 ? 23.194 -3.637 4.424 1.00 54.97 83 THR A N 1
ATOM 625 C CA . THR A 1 83 ? 23.599 -4.852 5.160 1.00 54.97 83 THR A CA 1
ATOM 626 C C . THR A 1 83 ? 24.751 -4.606 6.139 1.00 54.97 83 THR A C 1
ATOM 628 O O . THR A 1 83 ? 25.220 -5.534 6.793 1.00 54.97 83 THR A O 1
ATOM 631 N N . LEU A 1 84 ? 25.247 -3.369 6.223 1.00 60.00 84 LEU A N 1
ATOM 632 C CA . LEU A 1 84 ? 26.233 -2.997 7.227 1.00 60.00 84 LEU A CA 1
ATOM 633 C C . LEU A 1 84 ? 25.496 -2.493 8.470 1.00 60.00 84 LEU A C 1
ATOM 635 O O . LEU A 1 84 ? 24.644 -1.609 8.339 1.00 60.00 84 LEU A O 1
ATOM 639 N N . PRO A 1 85 ? 25.797 -3.046 9.657 1.00 48.78 85 PRO A N 1
ATOM 640 C CA . PRO A 1 85 ? 25.193 -2.581 10.894 1.00 48.78 85 PRO A CA 1
ATOM 641 C C . PRO A 1 85 ? 25.487 -1.085 11.077 1.00 48.78 85 PRO A C 1
ATOM 643 O O . PRO A 1 85 ? 26.585 -0.634 10.727 1.00 48.78 85 PRO A O 1
ATOM 646 N N . PRO A 1 86 ? 24.544 -0.301 11.624 1.00 63.22 86 PRO A N 1
ATOM 647 C CA . PRO A 1 86 ? 24.907 0.990 12.169 1.00 63.22 86 PRO A CA 1
ATOM 648 C C . PRO A 1 86 ? 25.813 0.739 13.385 1.00 63.22 86 PRO A C 1
ATOM 650 O O . PRO A 1 86 ? 25.682 -0.269 14.082 1.00 63.22 86 PRO A O 1
ATOM 653 N N . PHE A 1 87 ? 26.758 1.641 13.611 1.00 52.28 87 PHE A N 1
ATOM 654 C CA . PHE A 1 87 ? 27.283 1.905 14.952 1.00 52.28 87 PHE A CA 1
ATOM 655 C C . PHE A 1 87 ? 26.140 2.076 15.967 1.00 52.28 87 PHE A C 1
ATOM 657 O O . PHE A 1 87 ? 25.073 2.610 15.576 1.00 52.28 87 PHE A O 1
#

Sequence (87 aa):
MRCRVAGLRLRLLNGCNARSLHVAASDKRPFYVIASDGGLLAEPVKLDSLPILPGERFEVMIDTSDGNSFDLVTLPTEQMGMTLPPF

Radius of gyration: 15.1 Å; chains: 1; bounding box: 58×18×30 Å

Foldseek 3Di:
DDPPVFKDKDKDAQQDPFDKFKKAKPVLFWKFWQAWPVGGDPGTDTDSIDIDGHGIITIIIGTCSVVDDIDIDTDDDDGDPPPDDDD